Protein AF-A0A2K1XGJ0-F1 (afdb_monomer_lite)

Radius of gyration: 12.7 Å; chains: 1; bounding box: 35×26×29 Å

Secondary structure (DSSP, 8-state):
-----EEPPHHHHHT-EE--GGGGGGSPP-GGG-SEEEEEEE-TTS-EEEEEEE--SSSS---EE-TTHHHHHHHTT--TT-EE-

Foldseek 3Di:
DDDWKDQDAPCLQPFWDWTDPVVVVVFPDQPPLAFKDWDWDADPVRDIFIWMWGFDPDDDGTIIIGPRRNVVCVVVVDDGGDMDD

Structure (mmCIF, N/CA/C/O backbone):
data_AF-A0A2K1XGJ0-F1
#
_entry.id   AF-A0A2K1XGJ0-F1
#
loop_
_atom_site.group_PDB
_atom_site.id
_atom_site.type_symbol
_atom_site.label_atom_id
_atom_site.label_alt_id
_atom_site.label_comp_id
_atom_site.label_asym_id
_atom_site.label_entity_id
_atom_site.label_seq_id
_atom_site.pdbx_PDB_ins_code
_atom_site.Cartn_x
_atom_site.Cartn_y
_atom_site.Cartn_z
_atom_site.occupancy
_atom_site.B_iso_or_equiv
_atom_site.auth_seq_id
_atom_site.auth_comp_id
_atom_site.auth_asym_id
_atom_site.auth_atom_id
_atom_site.pdbx_PDB_model_num
ATOM 1 N N . MET A 1 1 ? -3.406 13.912 -13.015 1.00 54.53 1 MET A N 1
ATOM 2 C CA . MET A 1 1 ? -3.243 13.087 -11.794 1.00 54.53 1 MET A CA 1
ATOM 3 C C . MET A 1 1 ? -4.178 11.894 -11.891 1.00 54.53 1 MET A C 1
ATOM 5 O O . MET A 1 1 ? -5.362 12.097 -12.132 1.00 54.53 1 MET A O 1
ATOM 9 N N . ALA A 1 2 ? -3.667 10.666 -11.790 1.00 60.03 2 ALA A N 1
ATOM 10 C CA . ALA A 1 2 ? -4.513 9.476 -11.852 1.00 60.03 2 ALA A CA 1
ATOM 11 C C . ALA A 1 2 ? -5.359 9.390 -10.573 1.00 60.03 2 ALA A C 1
ATOM 13 O O . ALA A 1 2 ? -4.814 9.246 -9.482 1.00 60.03 2 ALA A O 1
ATOM 14 N N . ARG A 1 3 ? -6.685 9.504 -10.698 1.00 74.12 3 ARG A N 1
ATOM 15 C CA . ARG A 1 3 ? -7.602 9.327 -9.570 1.00 74.12 3 ARG A CA 1
ATOM 16 C C . ARG A 1 3 ? -7.861 7.835 -9.391 1.00 74.12 3 ARG A C 1
ATOM 18 O O . ARG A 1 3 ? -8.381 7.180 -10.292 1.00 74.12 3 ARG A O 1
ATOM 25 N N . PHE A 1 4 ? -7.456 7.292 -8.251 1.00 84.25 4 PHE A N 1
ATOM 26 C CA . PHE A 1 4 ? -7.706 5.904 -7.889 1.00 84.25 4 PHE A CA 1
ATOM 27 C C . PHE A 1 4 ? -8.956 5.838 -7.011 1.00 84.25 4 PHE A C 1
ATOM 29 O O . PHE A 1 4 ? -9.210 6.713 -6.197 1.00 84.25 4 PHE A O 1
ATOM 36 N N . SER A 1 5 ? -9.771 4.806 -7.190 1.00 90.75 5 SER A N 1
ATOM 37 C CA . SER A 1 5 ? -10.771 4.436 -6.198 1.00 90.75 5 SER A CA 1
ATOM 38 C C . SER A 1 5 ? -10.975 2.936 -6.243 1.00 90.75 5 SER A C 1
ATOM 40 O O . SER A 1 5 ? -10.964 2.329 -7.319 1.00 90.75 5 SER A O 1
ATOM 42 N N . LYS A 1 6 ? -11.135 2.316 -5.075 1.00 93.38 6 LYS A N 1
ATOM 43 C CA . LYS A 1 6 ? -11.312 0.871 -4.985 1.00 93.38 6 LYS A CA 1
ATOM 44 C C . LYS A 1 6 ? -12.118 0.462 -3.769 1.00 93.38 6 LYS A C 1
ATOM 46 O O . LYS A 1 6 ? -11.850 0.904 -2.657 1.00 93.38 6 LYS A O 1
ATOM 51 N N . VAL A 1 7 ? -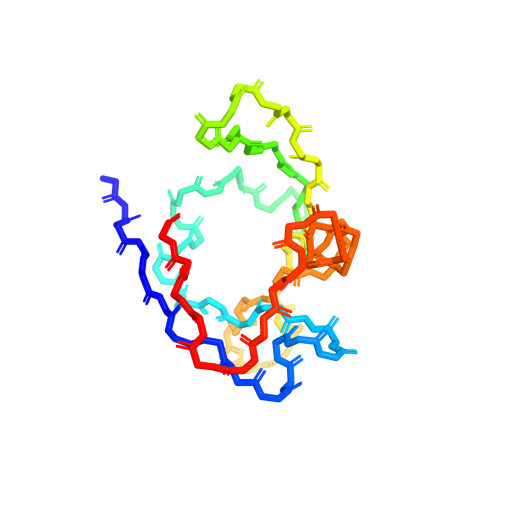13.038 -0.472 -4.001 1.00 96.88 7 VAL A N 1
ATOM 52 C CA . VAL A 1 7 ? -13.699 -1.253 -2.953 1.00 96.88 7 VAL A CA 1
ATOM 53 C C . VAL A 1 7 ? -12.772 -2.384 -2.506 1.00 96.88 7 VAL A C 1
ATOM 55 O O . VAL A 1 7 ? -12.299 -3.181 -3.326 1.00 96.88 7 VAL A O 1
ATOM 58 N N . LEU A 1 8 ? -12.492 -2.440 -1.207 1.00 97.50 8 LEU A N 1
ATOM 59 C CA . LEU A 1 8 ? -11.524 -3.351 -0.613 1.00 97.50 8 LEU A CA 1
ATOM 60 C C . LEU A 1 8 ? -12.042 -4.788 -0.600 1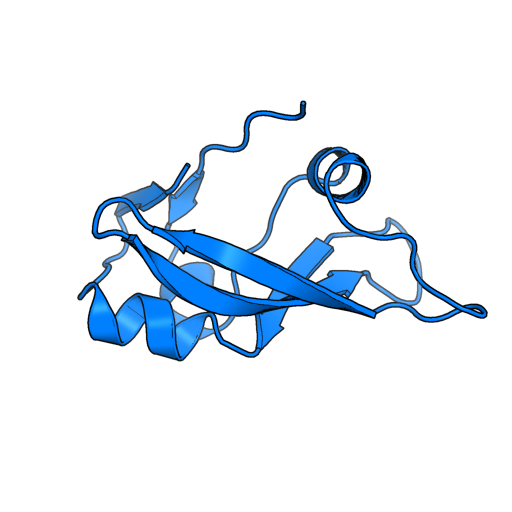.00 97.50 8 LEU A C 1
ATOM 62 O O . LEU A 1 8 ? -13.143 -5.084 -0.135 1.00 97.50 8 LEU A O 1
ATOM 66 N N . ARG A 1 9 ? -11.204 -5.706 -1.086 1.00 97.62 9 ARG A N 1
ATOM 67 C CA . ARG A 1 9 ? -11.463 -7.150 -1.075 1.00 97.62 9 ARG A CA 1
ATOM 68 C C . ARG A 1 9 ? -10.745 -7.815 0.096 1.00 97.62 9 ARG A C 1
ATOM 70 O O . ARG A 1 9 ? -9.840 -7.245 0.701 1.00 97.62 9 ARG A O 1
ATOM 77 N N . LYS A 1 10 ? -11.073 -9.087 0.356 1.00 97.94 10 LYS A N 1
ATOM 78 C CA . LYS A 1 10 ? -10.425 -9.911 1.400 1.00 97.94 10 LYS A CA 1
ATOM 79 C C . LYS A 1 10 ? -8.890 -9.849 1.347 1.00 97.94 10 LYS A C 1
ATOM 81 O O . LYS A 1 10 ? -8.245 -9.775 2.386 1.00 97.94 10 LYS A O 1
ATOM 86 N N . THR A 1 11 ? -8.300 -9.863 0.151 1.00 97.19 11 THR A N 1
ATOM 87 C CA . THR A 1 11 ? -6.841 -9.776 -0.033 1.00 97.19 11 THR A CA 1
ATOM 88 C C . THR A 1 11 ? -6.270 -8.408 0.311 1.00 97.19 11 THR A C 1
ATOM 90 O O . THR A 1 11 ? -5.141 -8.337 0.791 1.00 97.19 11 THR A O 1
ATOM 93 N N . ASP A 1 12 ? -7.032 -7.341 0.064 1.00 97.38 12 ASP A N 1
ATOM 94 C CA . ASP A 1 12 ? -6.603 -5.988 0.396 1.00 97.38 12 ASP A CA 1
ATOM 95 C C . ASP A 1 12 ? -6.547 -5.847 1.914 1.00 97.38 12 ASP A C 1
ATOM 97 O O . ASP A 1 12 ? -5.504 -5.504 2.447 1.00 97.38 12 ASP A O 1
ATOM 101 N N . ILE A 1 13 ? -7.589 -6.268 2.628 1.00 97.88 13 ILE A N 1
ATOM 102 C CA . ILE A 1 13 ? -7.613 -6.212 4.097 1.00 97.88 13 ILE A CA 1
ATOM 103 C C . ILE A 1 13 ? -6.538 -7.094 4.744 1.00 97.88 13 ILE A C 1
ATOM 105 O O . ILE A 1 13 ? -5.918 -6.692 5.719 1.00 97.88 13 ILE A O 1
ATOM 109 N N . LYS A 1 14 ? -6.293 -8.299 4.213 1.00 96.88 14 LYS A N 1
ATOM 110 C CA . LYS A 1 14 ? -5.417 -9.284 4.875 1.00 96.88 14 LYS A CA 1
ATOM 111 C C . LYS A 1 14 ? -3.950 -9.240 4.452 1.00 96.88 14 LYS A C 1
ATOM 113 O O . LYS A 1 14 ? -3.133 -9.889 5.103 1.00 96.88 14 LYS A O 1
ATOM 118 N N . LYS A 1 15 ? -3.610 -8.614 3.319 1.00 96.12 15 LYS A N 1
ATOM 119 C CA . LYS A 1 15 ? -2.261 -8.727 2.730 1.00 96.12 15 LYS A CA 1
ATOM 120 C C . LYS A 1 15 ? -1.721 -7.411 2.175 1.00 96.12 15 LYS A C 1
ATOM 122 O O . LYS A 1 15 ? -0.707 -6.926 2.662 1.00 96.12 15 LYS A O 1
ATOM 127 N N . ARG A 1 16 ? -2.312 -6.902 1.091 1.00 96.69 16 ARG A N 1
ATOM 128 C CA . ARG A 1 16 ? -1.761 -5.789 0.292 1.00 96.69 16 ARG A CA 1
ATOM 129 C C . ARG A 1 16 ? -2.813 -5.208 -0.638 1.00 96.69 16 ARG A C 1
ATOM 131 O O . ARG A 1 16 ? -3.621 -5.965 -1.175 1.00 96.69 16 ARG A O 1
ATOM 138 N N . LEU A 1 17 ? -2.728 -3.912 -0.912 1.00 97.06 17 LEU A N 1
ATOM 139 C CA . LEU A 1 17 ? -3.638 -3.231 -1.826 1.00 97.06 17 LEU A CA 1
ATOM 140 C C . LEU A 1 17 ? -3.147 -3.348 -3.269 1.00 97.06 17 LEU A C 1
ATOM 142 O O . LEU A 1 17 ? -2.089 -2.832 -3.616 1.00 97.06 17 LEU A O 1
ATOM 146 N N . SER A 1 18 ? -3.922 -3.998 -4.138 1.00 95.38 18 SER A N 1
ATOM 147 C CA . SER A 1 18 ? -3.669 -3.917 -5.588 1.00 95.38 18 SER A CA 1
ATOM 148 C C . SER A 1 18 ? -4.238 -2.619 -6.150 1.00 95.38 18 SER A C 1
ATOM 150 O O . SER A 1 18 ? -5.429 -2.360 -5.961 1.00 95.38 18 SER A O 1
ATOM 152 N N . VAL A 1 19 ? -3.426 -1.884 -6.906 1.00 92.81 19 VAL A N 1
ATOM 153 C CA . VAL A 1 19 ? -3.817 -0.635 -7.579 1.00 92.81 19 VAL A CA 1
ATOM 154 C C . VAL A 1 19 ? -3.735 -0.796 -9.110 1.00 92.81 19 VAL A C 1
ATOM 156 O O . VAL A 1 19 ? -3.136 -1.769 -9.581 1.00 92.81 19 VAL A O 1
ATOM 159 N N . PRO A 1 20 ? -4.390 0.063 -9.912 1.00 90.00 20 PRO A N 1
ATOM 160 C CA . PRO A 1 20 ? -4.252 0.066 -11.368 1.00 90.00 20 PRO A CA 1
ATOM 161 C C . PRO A 1 20 ? -2.834 0.447 -11.795 1.00 90.00 20 PRO A C 1
ATOM 163 O O . PRO A 1 20 ? -2.178 1.230 -11.116 1.00 90.00 20 PRO A O 1
ATOM 166 N N . THR A 1 21 ? -2.377 -0.029 -12.954 1.00 88.81 21 THR A N 1
ATOM 167 C CA . THR A 1 21 ? -1.051 0.324 -13.498 1.00 88.81 21 THR A CA 1
ATOM 168 C C . THR A 1 21 ? -0.887 1.832 -13.693 1.00 88.81 21 THR A C 1
ATOM 170 O O . THR A 1 21 ? 0.183 2.361 -13.422 1.00 88.81 21 THR A O 1
ATOM 173 N N . GLY A 1 22 ? -1.962 2.546 -14.053 1.00 87.06 22 GLY A N 1
ATOM 174 C CA . GLY A 1 22 ? -1.955 4.009 -14.168 1.00 87.06 22 GLY A CA 1
ATOM 175 C C . GLY A 1 22 ? -1.622 4.748 -12.866 1.00 87.06 22 GLY A C 1
ATOM 176 O O . GLY A 1 22 ? -1.181 5.886 -12.917 1.00 87.06 22 GLY A O 1
ATOM 177 N N . PHE A 1 23 ? -1.744 4.108 -11.696 1.00 87.31 23 PHE A N 1
ATOM 178 C CA . PHE A 1 23 ? -1.285 4.687 -10.428 1.00 87.31 23 PHE A CA 1
ATOM 179 C C . PHE A 1 23 ? 0.237 4.896 -10.398 1.00 87.31 23 PHE A C 1
ATOM 181 O O . PHE A 1 23 ? 0.733 5.779 -9.703 1.00 87.31 23 PHE A O 1
ATOM 188 N N . LEU A 1 24 ? 0.999 4.128 -11.181 1.00 86.56 24 LEU A N 1
ATOM 189 C CA . LEU A 1 24 ? 2.453 4.273 -11.243 1.00 86.56 24 LEU A CA 1
ATOM 190 C C . LEU A 1 24 ? 2.886 5.653 -11.743 1.00 86.56 24 LEU A C 1
ATOM 192 O O . LEU A 1 24 ? 3.916 6.140 -11.298 1.00 86.56 24 LEU A O 1
ATOM 196 N N . SER A 1 25 ? 2.093 6.318 -12.591 1.00 86.56 25 SER A N 1
ATOM 197 C CA . SER A 1 25 ? 2.419 7.668 -13.068 1.00 86.56 25 SER A CA 1
ATOM 198 C C . SER A 1 25 ? 2.261 8.749 -11.991 1.00 86.56 25 SER A C 1
ATOM 200 O O . SER A 1 25 ? 2.643 9.889 -12.223 1.00 86.56 25 SER A O 1
ATOM 202 N N . SER A 1 26 ? 1.650 8.423 -10.845 1.00 85.38 26 SER A N 1
ATOM 203 C CA . SER A 1 26 ? 1.570 9.309 -9.672 1.00 85.38 26 SER A CA 1
ATOM 204 C C . SER A 1 26 ? 2.644 9.034 -8.619 1.00 85.38 26 SER A C 1
ATOM 206 O O . SER A 1 26 ? 2.700 9.737 -7.615 1.00 85.38 26 SER A O 1
ATOM 208 N N . LEU A 1 27 ? 3.480 8.016 -8.828 1.00 85.88 27 LEU A N 1
ATOM 209 C CA . LEU A 1 27 ? 4.557 7.662 -7.913 1.00 85.88 27 LEU A CA 1
ATOM 210 C C . LEU A 1 27 ? 5.898 8.210 -8.411 1.00 85.88 27 LEU A C 1
ATOM 212 O O . LEU A 1 27 ? 6.060 8.422 -9.616 1.00 85.88 27 LEU A O 1
ATOM 216 N N . PRO A 1 28 ? 6.885 8.383 -7.512 1.00 86.06 28 PRO A N 1
ATOM 217 C CA . PRO A 1 28 ? 8.258 8.602 -7.939 1.00 86.06 28 PRO A CA 1
ATOM 218 C C . PRO A 1 28 ? 8.721 7.461 -8.856 1.00 86.06 28 PRO A C 1
ATOM 220 O O . PRO A 1 28 ? 8.268 6.317 -8.730 1.00 86.06 28 PRO A O 1
ATOM 223 N N . SER A 1 29 ? 9.630 7.765 -9.780 1.00 82.81 29 SER A N 1
ATOM 224 C CA . SER A 1 29 ? 10.205 6.761 -10.674 1.00 82.81 29 SER A CA 1
ATOM 225 C C . SER A 1 29 ? 10.888 5.643 -9.888 1.00 82.81 29 SER A C 1
ATOM 227 O O . SER A 1 29 ? 11.528 5.875 -8.862 1.00 82.81 29 SER A O 1
ATOM 229 N N . PHE A 1 30 ? 10.801 4.415 -10.398 1.00 81.50 30 PHE A N 1
ATOM 230 C CA . PHE A 1 30 ? 11.604 3.317 -9.876 1.00 81.50 30 PHE A CA 1
ATOM 231 C C . PHE A 1 30 ? 13.082 3.572 -10.211 1.00 81.50 30 PHE A C 1
ATOM 233 O O . PHE A 1 30 ? 13.468 3.552 -11.377 1.00 81.50 30 PHE A O 1
ATOM 240 N N . ASN A 1 31 ? 13.911 3.829 -9.200 1.00 72.69 31 ASN A N 1
ATOM 241 C CA . ASN A 1 31 ? 15.328 4.137 -9.409 1.00 72.69 31 ASN A CA 1
ATOM 242 C C . ASN A 1 31 ? 16.131 2.889 -9.823 1.00 72.69 31 ASN A C 1
ATOM 244 O O . ASN A 1 31 ? 15.929 1.809 -9.267 1.00 72.69 31 ASN A O 1
ATOM 248 N N . GLY A 1 32 ? 17.067 3.051 -10.770 1.00 65.88 32 GLY A N 1
ATOM 249 C CA . GLY A 1 32 ? 18.171 2.110 -11.030 1.00 65.88 32 GLY A CA 1
ATOM 250 C C . GLY A 1 32 ? 17.782 0.668 -11.385 1.00 65.88 32 GLY A C 1
ATOM 251 O O . GLY A 1 32 ? 18.493 -0.256 -11.006 1.00 65.88 32 GLY A O 1
ATOM 252 N N . GLY A 1 33 ? 16.642 0.447 -12.052 1.00 68.88 33 GLY A N 1
ATOM 253 C CA . GLY A 1 33 ? 16.145 -0.906 -12.358 1.00 68.88 33 GLY A CA 1
ATOM 254 C C . GLY A 1 33 ? 15.392 -1.580 -11.202 1.00 68.88 33 GLY A C 1
ATOM 255 O O . GLY A 1 33 ? 15.101 -2.775 -1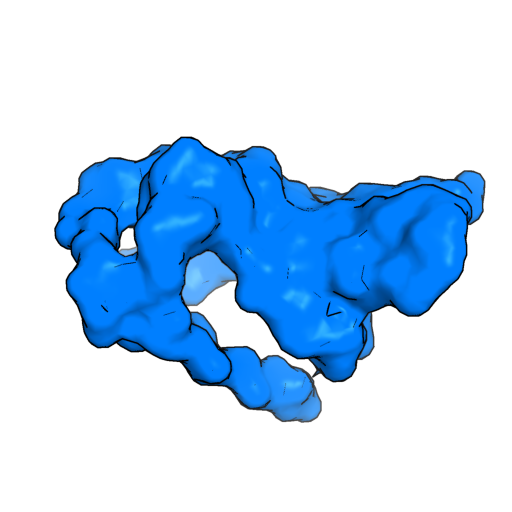1.252 1.00 68.88 33 GLY A O 1
ATOM 256 N N . GLY A 1 34 ? 15.056 -0.824 -10.153 1.00 82.56 34 GLY A N 1
ATOM 257 C CA . GLY A 1 34 ? 14.222 -1.292 -9.055 1.00 82.56 34 GLY A CA 1
ATOM 258 C C . GLY A 1 34 ? 12.788 -1.630 -9.483 1.00 82.56 34 GLY A C 1
ATOM 259 O O . GLY A 1 34 ? 12.269 -1.160 -10.490 1.00 82.56 34 GLY A O 1
ATOM 260 N N . HIS A 1 35 ? 12.111 -2.435 -8.664 1.00 89.75 35 HIS A N 1
ATOM 261 C CA . HIS A 1 35 ? 10.695 -2.797 -8.849 1.00 89.75 35 HIS A CA 1
ATOM 262 C C . HIS A 1 35 ? 9.824 -2.355 -7.671 1.00 89.75 35 HIS A C 1
ATOM 264 O O . HIS A 1 35 ? 8.708 -2.848 -7.501 1.00 89.75 35 HIS A O 1
ATOM 270 N N . ALA A 1 36 ? 10.353 -1.487 -6.811 1.00 92.75 36 ALA A N 1
ATOM 271 C CA . ALA A 1 36 ? 9.659 -0.945 -5.657 1.00 92.75 36 ALA A CA 1
ATOM 272 C C . ALA A 1 36 ? 10.033 0.524 -5.442 1.00 92.75 36 ALA A C 1
ATOM 274 O O . ALA A 1 36 ? 11.171 0.911 -5.695 1.00 92.75 36 ALA A O 1
ATOM 275 N N . VAL A 1 37 ? 9.075 1.310 -4.963 1.00 93.62 37 VAL A N 1
ATOM 276 C CA . VAL A 1 37 ? 9.241 2.720 -4.617 1.00 93.62 37 VAL A CA 1
ATOM 277 C C . VAL A 1 37 ? 8.537 2.996 -3.294 1.00 93.62 37 VAL A C 1
ATOM 279 O O . VAL A 1 37 ? 7.417 2.524 -3.062 1.00 93.62 37 VAL A O 1
ATOM 282 N N . ASP A 1 38 ? 9.219 3.733 -2.423 1.00 94.19 38 ASP A N 1
ATOM 283 C CA . ASP A 1 38 ? 8.649 4.252 -1.185 1.00 94.19 38 ASP A CA 1
ATOM 284 C C . ASP A 1 38 ? 8.066 5.643 -1.443 1.00 94.19 38 ASP A C 1
ATOM 286 O O . ASP A 1 38 ? 8.655 6.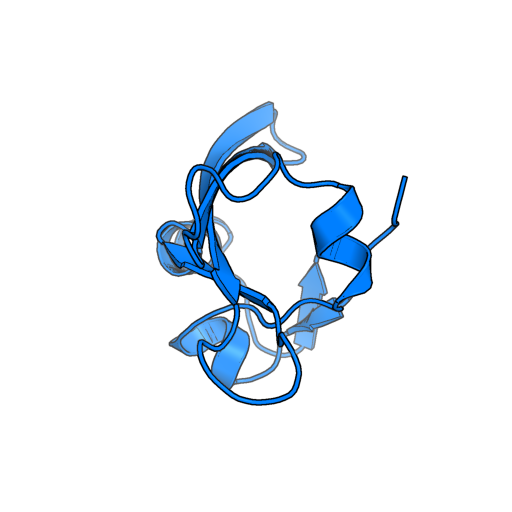453 -2.155 1.00 94.19 38 ASP A O 1
ATOM 290 N N . PHE A 1 39 ? 6.890 5.909 -0.885 1.00 92.88 39 PHE A N 1
ATOM 291 C CA . PHE A 1 39 ? 6.203 7.189 -1.023 1.00 92.88 39 PHE A CA 1
ATOM 292 C C . PHE A 1 39 ? 5.395 7.497 0.236 1.00 92.88 39 PHE A C 1
ATOM 294 O O . PHE A 1 39 ? 5.080 6.606 1.031 1.00 92.88 39 PHE A O 1
ATOM 301 N N . GLN A 1 40 ? 5.060 8.771 0.414 1.00 94.69 40 GLN A N 1
ATOM 302 C CA . GLN A 1 40 ? 4.201 9.229 1.496 1.00 94.69 40 GLN A CA 1
ATOM 303 C C . GLN A 1 40 ? 2.829 9.624 0.954 1.00 94.69 40 GLN A C 1
ATOM 305 O O . GLN A 1 40 ? 2.719 10.151 -0.152 1.00 94.69 40 GLN A O 1
ATOM 310 N N . ALA A 1 41 ? 1.790 9.370 1.741 1.00 91.88 41 ALA A N 1
ATOM 311 C CA . ALA A 1 41 ? 0.438 9.838 1.473 1.00 91.88 41 ALA A CA 1
ATOM 312 C C . ALA A 1 41 ? -0.170 10.424 2.746 1.00 91.88 41 ALA A C 1
ATOM 314 O O . ALA A 1 41 ? 0.071 9.925 3.845 1.00 91.88 41 ALA A O 1
ATOM 315 N N . VAL A 1 42 ? -0.962 11.479 2.587 1.00 93.69 42 VAL A N 1
ATOM 316 C CA . VAL A 1 42 ? -1.674 12.131 3.688 1.00 93.69 42 VAL A CA 1
ATOM 317 C C . VAL A 1 42 ? -3.117 11.653 3.668 1.00 93.69 42 VAL A C 1
ATOM 319 O O . VAL A 1 42 ? -3.753 11.643 2.615 1.00 93.69 42 VAL A O 1
ATOM 322 N N . ASP A 1 43 ? -3.627 11.216 4.815 1.00 92.50 43 ASP A N 1
ATOM 323 C CA . ASP A 1 43 ? -5.033 10.838 4.935 1.00 92.50 43 ASP A CA 1
ATOM 324 C C . ASP A 1 43 ? -5.943 12.045 5.224 1.00 92.50 43 ASP A C 1
ATOM 326 O O . ASP A 1 43 ? -5.482 13.154 5.483 1.00 92.50 43 ASP A O 1
ATOM 330 N N . GLY A 1 44 ? -7.262 11.827 5.227 1.00 90.00 44 GLY A N 1
ATOM 331 C CA . GLY A 1 44 ? -8.236 12.894 5.494 1.00 90.00 44 GLY A CA 1
ATOM 332 C C . GLY A 1 44 ? -8.156 13.517 6.896 1.00 90.00 44 GLY A C 1
ATOM 333 O O . GLY A 1 44 ? -8.772 14.548 7.125 1.00 90.00 44 GLY A O 1
ATOM 334 N N . SER A 1 45 ? -7.401 12.920 7.826 1.00 92.44 45 SER A N 1
ATOM 335 C CA . SER A 1 45 ? -7.117 13.495 9.149 1.00 92.44 45 SER A CA 1
ATOM 336 C C . SER A 1 45 ? -5.794 14.270 9.202 1.00 92.44 45 SER A C 1
ATOM 338 O O . SER A 1 45 ? -5.383 14.692 10.278 1.00 92.44 45 SER A O 1
ATOM 340 N N . GLY A 1 46 ? -5.099 14.427 8.071 1.00 94.50 46 GLY A N 1
ATOM 341 C CA . GLY A 1 46 ? -3.792 15.082 8.006 1.00 94.50 46 GLY A CA 1
ATOM 342 C C . GLY A 1 46 ? -2.626 14.197 8.458 1.00 94.50 46 GLY A C 1
ATOM 343 O O . GLY A 1 46 ? -1.490 14.663 8.522 1.00 94.50 46 GLY A O 1
ATOM 344 N N . ARG A 1 47 ? -2.861 12.914 8.762 1.00 95.81 47 ARG A N 1
ATOM 345 C CA . ARG A 1 47 ? -1.794 11.998 9.178 1.00 95.81 47 ARG A CA 1
ATOM 346 C C . ARG A 1 47 ? -1.022 11.514 7.957 1.00 95.81 47 ARG A C 1
ATOM 348 O O . ARG A 1 47 ? -1.609 11.055 6.977 1.00 95.81 47 ARG A O 1
ATOM 355 N N . VAL A 1 48 ? 0.302 11.565 8.060 1.00 96.88 48 VAL A N 1
ATOM 356 C CA . VAL A 1 48 ? 1.220 11.070 7.032 1.00 96.88 48 VAL A CA 1
ATOM 357 C C . VAL A 1 48 ? 1.441 9.568 7.200 1.00 96.88 48 VAL A C 1
ATOM 359 O O . VAL A 1 48 ? 1.746 9.082 8.289 1.00 96.88 48 VAL A O 1
ATOM 362 N N . TRP A 1 49 ? 1.327 8.840 6.095 1.00 96.88 49 TRP A N 1
ATOM 363 C CA . TRP A 1 49 ? 1.561 7.407 6.001 1.00 96.88 49 TRP A CA 1
ATOM 364 C C . TRP A 1 49 ? 2.691 7.119 5.023 1.00 96.88 49 TRP A C 1
ATOM 366 O O . TRP A 1 49 ? 2.671 7.593 3.890 1.00 96.88 49 TRP A O 1
ATOM 376 N N . ALA A 1 50 ? 3.659 6.310 5.450 1.00 96.94 50 ALA A N 1
ATOM 377 C CA . ALA A 1 50 ? 4.726 5.822 4.587 1.00 96.94 50 ALA A CA 1
ATOM 378 C C . ALA A 1 50 ? 4.343 4.463 3.990 1.00 96.94 50 ALA A C 1
ATOM 380 O O . ALA A 1 50 ? 4.098 3.493 4.715 1.00 96.94 50 ALA A O 1
ATOM 381 N N . PHE A 1 51 ? 4.335 4.385 2.664 1.00 96.19 51 PHE A N 1
ATOM 382 C CA . PHE A 1 51 ? 3.954 3.200 1.911 1.00 96.19 51 PHE A CA 1
ATOM 383 C C . PHE A 1 51 ? 5.062 2.752 0.964 1.00 96.19 51 PHE A C 1
ATOM 385 O O . PHE A 1 51 ? 5.863 3.555 0.495 1.00 96.19 51 PHE A O 1
ATOM 392 N N . ARG A 1 52 ? 5.061 1.454 0.636 1.00 95.56 52 ARG A N 1
ATOM 393 C CA . ARG A 1 52 ? 5.865 0.898 -0.464 1.00 95.56 52 ARG A CA 1
ATOM 394 C C . ARG A 1 52 ? 4.961 0.332 -1.539 1.00 95.56 52 ARG A C 1
ATOM 396 O O . ARG A 1 52 ? 4.224 -0.623 -1.268 1.00 95.56 52 ARG A O 1
ATOM 403 N N . CYS A 1 53 ? 5.072 0.863 -2.751 1.00 95.38 53 CYS A N 1
ATOM 404 C CA . CYS A 1 53 ? 4.494 0.262 -3.946 1.00 95.38 53 CYS A CA 1
ATOM 405 C C . CYS A 1 53 ? 5.542 -0.613 -4.633 1.00 95.38 53 CYS A C 1
ATOM 407 O O . CYS A 1 53 ? 6.693 -0.206 -4.766 1.00 95.38 53 CYS A O 1
ATOM 409 N N . SER A 1 54 ? 5.163 -1.803 -5.089 1.00 94.75 54 SER A N 1
ATOM 410 C CA . SER A 1 54 ? 6.018 -2.637 -5.930 1.00 94.75 54 SER A CA 1
ATOM 411 C C . SER A 1 54 ? 5.268 -3.226 -7.112 1.00 94.75 54 SER A C 1
ATOM 413 O O . SER A 1 54 ? 4.058 -3.435 -7.056 1.00 94.75 54 SER A O 1
ATOM 415 N N . ILE A 1 55 ? 6.000 -3.506 -8.186 1.00 94.12 55 ILE A N 1
ATOM 416 C CA . ILE A 1 55 ? 5.500 -4.168 -9.392 1.00 94.12 55 ILE A CA 1
ATOM 417 C C . ILE A 1 55 ? 6.065 -5.584 -9.504 1.00 94.12 55 ILE A C 1
ATOM 419 O O . ILE A 1 55 ? 7.046 -5.956 -8.856 1.00 94.12 55 ILE A O 1
ATOM 423 N N . ARG A 1 56 ? 5.427 -6.412 -10.335 1.00 90.44 56 ARG A N 1
ATOM 424 C CA . ARG A 1 56 ? 5.953 -7.740 -10.677 1.00 90.44 56 ARG A CA 1
ATOM 425 C C . ARG A 1 56 ? 7.282 -7.603 -11.423 1.00 90.44 56 ARG A C 1
ATOM 427 O O . ARG A 1 56 ? 7.406 -6.752 -12.293 1.00 90.44 56 ARG A O 1
ATOM 434 N N . LYS A 1 57 ? 8.232 -8.497 -11.128 1.00 88.31 57 LYS A N 1
ATOM 435 C CA . LYS A 1 57 ? 9.524 -8.580 -11.836 1.00 88.31 57 LYS A CA 1
ATOM 436 C C . LYS A 1 57 ? 9.411 -9.179 -13.244 1.00 88.31 57 LYS A C 1
ATOM 438 O O . LYS A 1 57 ? 10.280 -8.963 -14.073 1.00 88.31 57 LYS A O 1
ATOM 443 N N . LYS A 1 58 ? 8.371 -9.983 -13.491 1.00 87.56 58 LYS A N 1
ATOM 444 C CA . LYS A 1 58 ? 8.117 -10.664 -14.767 1.00 87.56 58 LYS A CA 1
ATOM 445 C C . LYS A 1 58 ? 6.655 -10.486 -15.179 1.00 87.56 58 LYS A C 1
ATOM 447 O O . LYS A 1 58 ? 5.763 -10.544 -14.325 1.00 87.56 58 LYS A O 1
ATOM 452 N N . GLY A 1 59 ? 6.422 -10.325 -16.481 1.00 86.94 59 GLY A N 1
ATOM 453 C CA . GLY A 1 59 ? 5.096 -10.121 -17.069 1.00 86.94 59 GLY A CA 1
ATOM 454 C C . GLY A 1 59 ? 4.520 -8.727 -16.804 1.00 86.94 59 GLY A C 1
ATOM 455 O O . GLY A 1 59 ? 5.251 -7.791 -16.492 1.00 86.94 59 GLY A O 1
ATOM 456 N N . HIS A 1 60 ? 3.193 -8.592 -16.916 1.00 87.44 60 HIS A N 1
ATOM 457 C CA . HIS A 1 60 ? 2.512 -7.305 -16.740 1.00 87.44 60 HIS A CA 1
ATOM 458 C C . HIS A 1 60 ? 2.834 -6.668 -15.368 1.00 87.44 60 HIS A C 1
ATOM 460 O O . HIS A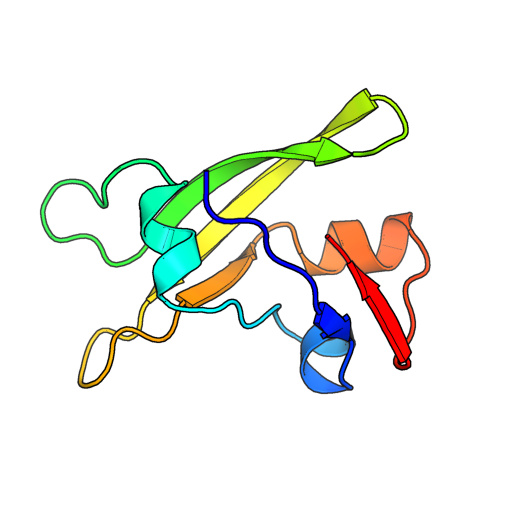 1 60 ? 2.633 -7.329 -14.333 1.00 87.44 60 HIS A O 1
ATOM 466 N N . PRO A 1 61 ? 3.255 -5.387 -15.323 1.00 87.88 61 PRO A N 1
ATOM 467 C CA . PRO A 1 61 ? 3.702 -4.705 -14.111 1.00 87.88 61 PRO A CA 1
ATOM 468 C C . PRO A 1 61 ? 2.511 -4.364 -13.213 1.00 87.88 61 PRO A C 1
ATOM 470 O O . PRO A 1 61 ? 2.046 -3.235 -13.159 1.00 87.88 61 PRO A O 1
ATOM 473 N N . LYS A 1 62 ? 1.978 -5.365 -12.505 1.00 92.81 62 LYS A N 1
ATOM 474 C CA . LYS A 1 62 ? 0.848 -5.195 -11.584 1.00 92.81 62 LYS A CA 1
ATOM 475 C C . LYS A 1 62 ? 1.329 -4.541 -10.282 1.00 92.81 62 LYS A C 1
ATOM 477 O O . LYS A 1 62 ? 2.031 -5.229 -9.533 1.00 92.81 62 LYS A O 1
ATOM 482 N N . PRO A 1 63 ? 0.940 -3.287 -9.985 1.00 94.06 63 PRO A N 1
ATOM 483 C CA . PRO A 1 63 ? 1.393 -2.607 -8.785 1.00 94.06 63 PRO A CA 1
ATOM 484 C C . PRO A 1 63 ? 0.610 -3.044 -7.544 1.00 94.06 63 PRO A C 1
ATOM 486 O O . PRO A 1 63 ? -0.606 -3.283 -7.581 1.00 94.06 63 PRO A O 1
ATOM 489 N N . VAL A 1 64 ? 1.321 -3.144 -6.425 1.00 96.06 64 VAL A N 1
ATOM 490 C CA . VAL A 1 64 ? 0.765 -3.463 -5.111 1.00 96.06 64 VAL A CA 1
ATOM 491 C C . VAL A 1 64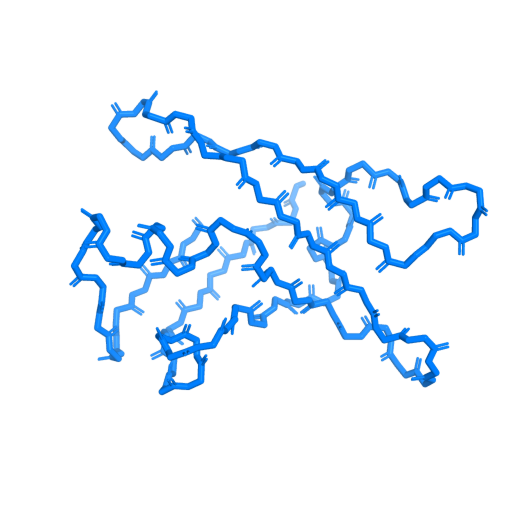 ? 1.399 -2.599 -4.025 1.00 96.06 64 VAL A C 1
ATOM 493 O O . VAL A 1 64 ? 2.620 -2.508 -3.933 1.00 96.06 64 VAL A O 1
ATOM 496 N N . ILE A 1 65 ? 0.573 -2.021 -3.157 1.00 96.19 65 ILE A N 1
ATOM 497 C CA . ILE A 1 65 ? 1.026 -1.335 -1.947 1.00 96.19 65 ILE A CA 1
ATOM 498 C C . ILE A 1 65 ? 1.067 -2.361 -0.815 1.00 96.19 65 ILE A C 1
ATOM 500 O O . ILE A 1 65 ? 0.052 -2.982 -0.492 1.00 96.19 65 ILE A O 1
ATOM 504 N N . SER A 1 66 ? 2.254 -2.586 -0.254 1.00 93.50 66 SER A N 1
ATOM 505 C CA . SER A 1 66 ? 2.503 -3.651 0.726 1.00 93.50 66 SER A CA 1
ATOM 506 C C . SER A 1 66 ? 2.978 -3.110 2.073 1.00 93.50 66 SER A C 1
ATOM 508 O O . SER A 1 66 ? 2.262 -3.230 3.065 1.00 93.50 66 SER A O 1
ATOM 510 N N . LYS A 1 67 ? 4.157 -2.478 2.127 1.00 95.75 67 LYS A N 1
ATOM 511 C CA . LYS A 1 67 ? 4.666 -1.863 3.364 1.00 95.75 67 LYS A CA 1
ATOM 512 C C . LYS A 1 67 ? 3.752 -0.710 3.783 1.00 95.75 67 LYS A C 1
ATOM 514 O O . LYS A 1 67 ? 3.306 0.042 2.920 1.00 95.75 67 LYS A O 1
ATOM 519 N N . GLY A 1 68 ? 3.462 -0.603 5.080 1.00 97.00 68 GLY A N 1
ATOM 520 C CA . GLY A 1 68 ? 2.585 0.424 5.664 1.00 97.00 68 GLY A CA 1
ATOM 521 C C . GLY A 1 68 ? 1.084 0.161 5.498 1.00 97.00 68 GLY A C 1
ATOM 522 O O . GLY A 1 68 ? 0.290 0.620 6.314 1.00 97.00 68 GLY A O 1
ATOM 523 N N . TRP A 1 69 ? 0.678 -0.635 4.504 1.00 97.81 69 TRP A N 1
ATOM 524 C CA . TRP A 1 69 ? -0.733 -0.844 4.178 1.00 97.81 69 TRP A CA 1
ATOM 525 C C . TRP A 1 69 ? -1.540 -1.502 5.304 1.00 97.81 69 TRP A C 1
ATOM 527 O O . TRP A 1 69 ? -2.598 -1.001 5.667 1.00 97.81 69 TRP A O 1
ATOM 537 N N . LEU A 1 70 ? -1.052 -2.598 5.893 1.00 97.75 70 LEU A N 1
ATOM 538 C CA . LEU A 1 70 ? -1.794 -3.258 6.975 1.00 97.75 70 LEU A CA 1
ATOM 539 C C . LEU A 1 70 ? -1.890 -2.377 8.225 1.00 97.75 70 LEU A C 1
ATOM 541 O O . LEU A 1 70 ? -2.936 -2.345 8.862 1.00 97.75 70 LEU A O 1
ATOM 545 N N . ALA A 1 71 ? -0.847 -1.602 8.535 1.00 97.69 71 ALA A N 1
ATOM 546 C CA . ALA A 1 71 ? -0.897 -0.635 9.631 1.00 97.69 71 ALA A CA 1
ATOM 547 C C . ALA A 1 71 ? -1.988 0.425 9.397 1.00 97.69 71 ALA A C 1
ATOM 549 O O . ALA A 1 71 ? -2.743 0.744 10.314 1.00 97.69 71 ALA A O 1
ATOM 550 N N . PHE A 1 72 ? -2.124 0.906 8.157 1.00 97.38 72 PHE A N 1
ATOM 551 C CA . PHE A 1 72 ? -3.211 1.801 7.761 1.00 97.38 72 PHE A CA 1
ATOM 552 C C . PHE A 1 72 ? -4.590 1.144 7.920 1.00 97.38 72 PHE A C 1
ATOM 554 O O . PHE A 1 72 ? -5.474 1.727 8.545 1.00 97.38 72 PHE A O 1
ATOM 561 N N . VAL A 1 73 ? -4.759 -0.091 7.429 1.00 97.56 73 VAL A N 1
ATOM 562 C CA . VAL A 1 73 ? -6.003 -0.872 7.575 1.00 97.56 73 VAL A CA 1
ATOM 563 C C . VAL A 1 73 ? -6.407 -0.997 9.042 1.00 97.56 73 VAL A C 1
ATOM 565 O O . VAL A 1 73 ? -7.551 -0.702 9.378 1.00 97.56 73 VAL A O 1
ATOM 568 N N . HIS A 1 74 ? -5.476 -1.384 9.917 1.00 97.50 74 HIS A N 1
ATOM 569 C CA . HIS A 1 74 ? -5.744 -1.526 11.347 1.00 97.50 74 HIS A CA 1
ATOM 570 C C . HIS A 1 74 ? -6.077 -0.184 12.005 1.00 97.50 74 HIS A C 1
ATOM 572 O O . HIS A 1 74 ? -7.072 -0.084 12.715 1.00 97.50 74 HIS A O 1
ATOM 578 N N . SER A 1 75 ? -5.303 0.867 11.723 1.00 97.12 75 SER A N 1
ATOM 579 C CA . SER A 1 75 ? -5.533 2.193 12.307 1.00 97.12 75 SER A CA 1
ATOM 580 C C . SER A 1 75 ? -6.860 2.818 11.890 1.00 97.12 75 SER A C 1
ATOM 582 O O . SER A 1 75 ? -7.436 3.576 12.666 1.00 97.12 75 SER A O 1
ATOM 584 N N . LYS A 1 76 ? -7.331 2.542 10.672 1.00 95.62 76 LYS A N 1
ATOM 585 C CA . LYS A 1 76 ? -8.608 3.046 10.155 1.00 95.62 76 LYS A CA 1
ATOM 586 C C . LYS A 1 76 ? -9.758 2.053 10.335 1.00 95.62 76 LYS A C 1
ATOM 588 O O . LYS A 1 76 ? -10.867 2.344 9.908 1.00 95.62 76 LYS A O 1
ATOM 593 N N . SER A 1 77 ? -9.507 0.904 10.971 1.00 96.94 77 SER A N 1
ATOM 594 C CA . SER A 1 77 ? -10.483 -0.178 11.158 1.00 96.94 77 SER A CA 1
ATOM 595 C C . SER A 1 77 ? -11.188 -0.603 9.859 1.00 96.94 77 SER A C 1
ATOM 597 O O . SER A 1 77 ? -12.383 -0.900 9.871 1.00 96.94 77 SER A O 1
ATOM 599 N N . LEU A 1 78 ? -10.450 -0.633 8.740 1.00 97.31 78 LEU A N 1
ATOM 600 C CA . LEU A 1 78 ? -11.018 -0.918 7.418 1.00 97.31 78 LEU A CA 1
ATOM 601 C C . LEU A 1 78 ? -11.469 -2.375 7.293 1.00 97.31 78 LEU A C 1
ATOM 603 O O . LEU A 1 78 ? -10.810 -3.308 7.763 1.00 97.31 78 LEU A O 1
ATOM 607 N N . LYS A 1 79 ? -12.573 -2.570 6.576 1.00 97.94 79 LYS A N 1
ATOM 608 C CA . LYS A 1 79 ? -13.239 -3.849 6.342 1.00 97.94 79 LYS A CA 1
ATOM 609 C C . LYS A 1 79 ? -13.430 -4.111 4.852 1.00 97.94 79 LYS A C 1
ATOM 611 O O . LYS A 1 79 ? -13.293 -3.247 3.988 1.00 97.94 79 LYS A O 1
ATOM 616 N N . VAL A 1 80 ? -13.728 -5.370 4.537 1.00 98.19 80 VAL A N 1
ATOM 617 C CA . VAL A 1 80 ? -14.117 -5.757 3.176 1.00 98.19 80 VAL A CA 1
ATOM 618 C C . VAL A 1 80 ? -15.405 -5.020 2.821 1.00 98.19 80 VAL A C 1
ATOM 620 O O . VAL A 1 80 ? -16.355 -5.070 3.593 1.00 98.19 80 VAL A O 1
ATOM 623 N N . GLY A 1 81 ? -15.431 -4.374 1.656 1.00 97.75 81 GLY A N 1
ATOM 624 C CA . GLY A 1 81 ? -16.545 -3.523 1.228 1.00 97.75 81 GLY A CA 1
ATOM 625 C C . GLY A 1 81 ? -16.295 -2.024 1.410 1.00 97.75 81 GLY A C 1
ATOM 626 O O . GLY A 1 81 ? -16.904 -1.235 0.691 1.00 97.75 81 GLY A O 1
ATOM 627 N N . ASP A 1 82 ? -15.347 -1.626 2.263 1.00 97.50 82 ASP A N 1
ATOM 628 C CA . ASP A 1 82 ? -14.978 -0.215 2.402 1.00 97.50 82 ASP A CA 1
ATOM 629 C C . ASP A 1 82 ? -14.303 0.303 1.128 1.00 97.50 82 ASP A C 1
ATOM 631 O O . ASP A 1 82 ? -13.690 -0.454 0.367 1.00 97.50 82 ASP A O 1
ATOM 635 N N . LYS A 1 83 ? -14.400 1.614 0.890 1.00 95.38 83 LYS A N 1
ATOM 636 C CA . LYS A 1 83 ? -13.821 2.276 -0.283 1.00 95.38 83 LYS A CA 1
ATOM 637 C C . LYS A 1 83 ? -12.640 3.155 0.117 1.00 95.38 83 LYS A C 1
ATOM 639 O O . LYS A 1 83 ? -12.751 3.968 1.027 1.00 95.38 83 LYS A O 1
ATOM 644 N N . VAL A 1 84 ? -11.542 3.032 -0.624 1.00 92.75 84 VAL A N 1
ATOM 645 C CA . VAL A 1 84 ? -10.390 3.947 -0.568 1.00 92.75 84 VAL A CA 1
ATOM 646 C C . VAL A 1 84 ? -10.278 4.737 -1.870 1.00 92.75 84 VAL A C 1
ATOM 648 O O . VAL A 1 84 ? -10.699 4.244 -2.924 1.00 92.75 84 VAL A O 1
ATOM 651 N N . GLN A 1 85 ? -9.746 5.957 -1.788 1.00 87.56 85 GLN A N 1
ATOM 652 C CA . GLN A 1 85 ? -9.526 6.878 -2.906 1.00 87.56 85 GLN A CA 1
ATOM 653 C C . GLN A 1 85 ? -8.210 7.635 -2.733 1.00 87.56 85 GLN A C 1
ATOM 655 O O . GLN A 1 85 ? -7.804 7.787 -1.559 1.00 87.56 85 GLN A O 1
#

Sequence (85 aa):
MARFSKVLRKTDIKKRLSVPTGFLSSLPSFNGGGHAVDFQAVDGSGRVWAFRCSIRKKGHPKPVISKGWLAFVHSKSLKVGDKVQ

pLDDT: mean 91.31, std 8.4, range [54.53, 98.19]

Organism: Populus trichocarpa (NCBI:txid3694)

InterPro domains:
  IPR003340 B3 DNA binding domain [PF02362] (4-84)
  IPR003340 B3 DNA binding domain [PS50863] (2-85)
  IPR003340 B3 DNA binding domain [cd10017] (3-84)
  IPR015300 DNA-binding pseudobarrel domain superfamily [G3DSA:2.40.330.10] (2-85)
  IPR015300 DNA-binding pseudobarrel domain superfamily [SSF101936] (4-84)